Protein AF-A0A2H6NMD3-F1 (afdb_monomer)

Sequence (158 aa):
IVSHPKPELWFQELFPLKMCPANASMVTFYGIMFDAGSTGTRIHIYTFIQQSPENPAELKGEVFESVKPGLSAYANQPKKGAETIRKLLEMAKNAVPPSHWNKTPVVLKATAGLRLLPELKAQALLSQVRMVFEDSPFLVPDNSVSIMDGSYEGASYK

Nearest PDB structures (foldseek):
  5u7p-assembly1_A  TM=8.633E-01  e=1.137E-14  Trifolium repens
  5u7x-assembly1_F  TM=9.112E-01  e=9.301E-14  Vigna cylindrica
  5u7w-assembly1_A  TM=8.668E-01  e=2.077E-13  Trifolium repens
  5u7v-assembly1_A  TM=8.857E-01  e=5.939E-13  Trifolium repens
  6wg5-assembly1_A  TM=7.893E-01  e=1.891E-11  Homo sapiens

Organism: NCBI:txid3147026

Mean predicted aligned error: 6.91 Å

Radius of gyration: 15.94 Å; Cα contacts (8 Å, |Δi|>4): 280; chains: 1; bounding box: 39×37×43 Å

Foldseek 3Di:
DQDAPDVCVVCVVPADLAPADQPDAKDKAWEWEWEFEQQKIKIKIWIWIDGHSPGDIDTDDIDMDIDPDGLLVCLVPLLVSLVVVLVVVVVVPVVDDPVRAQVYEAAYEYEPSLVPDDPVSSVSNQVSNLVSVVVGSHHYDPRRYDYDDVVSVPPPPD

Structure (mmCIF, N/CA/C/O backbone):
data_AF-A0A2H6NMD3-F1
#
_entry.id   AF-A0A2H6NMD3-F1
#
loop_
_atom_site.group_PDB
_atom_site.id
_atom_site.type_symbol
_atom_site.label_atom_id
_atom_site.label_alt_id
_atom_site.label_comp_id
_atom_site.label_asym_id
_atom_site.label_entity_id
_atom_site.label_seq_id
_atom_site.pdbx_PDB_ins_code
_atom_site.Cartn_x
_atom_site.Cartn_y
_atom_site.Cartn_z
_atom_site.occupancy
_atom_site.B_iso_or_equiv
_atom_site.auth_seq_id
_atom_site.auth_comp_id
_atom_site.auth_asym_id
_atom_site.auth_atom_id
_atom_site.pdbx_PDB_model_num
ATOM 1 N N . ILE A 1 1 ? -2.505 22.477 -7.856 1.00 33.53 1 ILE A N 1
ATOM 2 C CA . ILE A 1 1 ? -2.300 21.050 -8.200 1.00 33.53 1 ILE A CA 1
ATOM 3 C C . ILE A 1 1 ? -1.335 20.522 -7.155 1.00 33.53 1 ILE A C 1
ATOM 5 O O . ILE A 1 1 ? -0.253 21.079 -7.048 1.00 33.53 1 ILE A O 1
ATOM 9 N N . VAL A 1 2 ? -1.773 19.604 -6.293 1.00 32.84 2 VAL A N 1
ATOM 10 C CA . VAL A 1 2 ? -0.938 19.061 -5.208 1.00 32.84 2 VAL A CA 1
ATOM 11 C C . VAL A 1 2 ? 0.127 18.178 -5.856 1.00 32.84 2 VAL A C 1
ATOM 13 O O . VAL A 1 2 ? -0.193 17.095 -6.347 1.00 32.84 2 VAL A O 1
ATOM 16 N N . SER A 1 3 ? 1.363 18.671 -5.943 1.00 34.78 3 SER A N 1
ATOM 17 C CA . SER A 1 3 ? 2.505 17.878 -6.389 1.00 34.78 3 SER A CA 1
ATOM 18 C C . SER A 1 3 ? 2.863 16.917 -5.262 1.00 34.78 3 SER A C 1
ATOM 20 O O . SER A 1 3 ? 3.396 17.304 -4.225 1.00 34.78 3 SER A O 1
ATOM 22 N N . HIS A 1 4 ? 2.503 15.653 -5.454 1.00 48.41 4 HIS A N 1
ATOM 23 C CA . HIS A 1 4 ? 3.033 14.572 -4.639 1.00 48.41 4 HIS A CA 1
ATOM 24 C C . HIS A 1 4 ? 4.538 14.452 -4.954 1.00 48.41 4 HIS A C 1
ATOM 26 O O . HIS A 1 4 ? 4.954 14.833 -6.057 1.00 48.41 4 HIS A O 1
ATOM 32 N N . PRO A 1 5 ? 5.374 13.959 -4.023 1.00 56.34 5 PRO A N 1
ATOM 33 C CA . PRO A 1 5 ? 6.760 13.607 -4.326 1.00 56.34 5 PRO A CA 1
ATOM 34 C C . PRO A 1 5 ? 6.831 12.804 -5.631 1.00 56.34 5 PRO A C 1
ATOM 36 O O . PRO A 1 5 ? 5.917 12.027 -5.910 1.00 56.34 5 PRO A O 1
ATOM 39 N N . LYS A 1 6 ? 7.889 12.988 -6.437 1.00 63.41 6 LYS A N 1
ATOM 40 C CA . LYS A 1 6 ? 8.066 12.216 -7.681 1.00 63.41 6 LYS A CA 1
ATOM 41 C C . LYS A 1 6 ? 7.858 10.723 -7.364 1.00 63.41 6 LYS A C 1
ATOM 43 O O . LYS A 1 6 ? 8.589 10.229 -6.505 1.00 63.41 6 LYS A O 1
ATOM 48 N N . PRO A 1 7 ? 6.915 10.011 -8.019 1.00 63.16 7 PRO A N 1
ATOM 49 C CA . PRO A 1 7 ? 6.571 8.625 -7.676 1.00 63.16 7 PRO A CA 1
ATOM 50 C C . PRO A 1 7 ? 7.778 7.685 -7.644 1.00 63.16 7 PRO A C 1
ATOM 52 O O . PRO A 1 7 ? 7.823 6.754 -6.850 1.00 63.16 7 PRO A O 1
ATOM 55 N N . GLU A 1 8 ? 8.793 7.980 -8.455 1.00 61.28 8 GLU A N 1
ATOM 56 C CA . GLU A 1 8 ? 10.091 7.303 -8.471 1.00 61.28 8 GLU A CA 1
ATOM 57 C C . GLU A 1 8 ? 10.747 7.239 -7.080 1.00 61.28 8 GLU A C 1
ATOM 59 O O . GLU A 1 8 ? 11.253 6.191 -6.687 1.00 61.28 8 GLU A O 1
ATOM 64 N N . LEU A 1 9 ? 10.678 8.319 -6.292 1.00 69.88 9 LEU A N 1
ATOM 65 C CA . LEU A 1 9 ? 11.285 8.401 -4.958 1.00 69.88 9 LEU A CA 1
ATOM 66 C C . LEU A 1 9 ? 10.608 7.471 -3.945 1.00 69.88 9 LEU A C 1
ATOM 68 O O . LEU A 1 9 ? 11.250 7.017 -3.003 1.00 69.88 9 LEU A O 1
ATOM 72 N N . TRP A 1 10 ? 9.320 7.162 -4.121 1.00 67.06 10 TRP A N 1
ATOM 73 C CA . TRP A 1 10 ? 8.608 6.262 -3.208 1.00 67.06 10 TRP A CA 1
ATOM 74 C C . TRP A 1 10 ? 9.095 4.823 -3.283 1.00 67.06 10 TRP A C 1
ATOM 76 O O . TRP A 1 10 ? 8.946 4.079 -2.313 1.00 67.06 10 TRP A O 1
ATOM 86 N N . PHE A 1 11 ? 9.668 4.443 -4.421 1.00 71.62 11 PHE A N 1
ATOM 87 C CA . PHE A 1 11 ? 10.120 3.086 -4.664 1.00 71.62 11 PHE A CA 1
ATOM 88 C C . PHE A 1 11 ? 11.634 2.971 -4.858 1.00 71.62 11 PHE A C 1
ATOM 90 O O . PHE A 1 11 ? 12.116 1.867 -5.097 1.00 71.62 11 PHE A O 1
ATOM 97 N N . GLN A 1 12 ? 12.389 4.067 -4.727 1.00 65.69 12 GLN A N 1
ATOM 98 C CA . GLN A 1 12 ? 13.850 4.073 -4.889 1.00 65.69 12 GLN A CA 1
ATOM 99 C C . GLN A 1 12 ? 14.557 3.021 -4.025 1.00 65.69 12 GLN A C 1
ATOM 101 O O . GLN A 1 12 ? 15.465 2.354 -4.504 1.00 65.69 12 GLN A O 1
ATOM 106 N N . GLU A 1 13 ? 14.088 2.823 -2.793 1.00 67.88 13 GLU A N 1
ATOM 107 C CA . GLU A 1 13 ? 14.633 1.828 -1.856 1.00 67.88 13 GLU A CA 1
ATOM 108 C C . GLU A 1 13 ? 13.961 0.448 -1.971 1.00 67.88 13 GLU A C 1
ATOM 110 O O . GLU A 1 13 ? 14.336 -0.496 -1.281 1.00 67.88 13 GLU A O 1
ATOM 115 N N . LEU A 1 14 ? 12.917 0.327 -2.796 1.00 71.44 14 LEU A N 1
ATOM 116 C CA . LEU A 1 14 ? 12.079 -0.874 -2.894 1.00 71.44 14 LEU A CA 1
ATOM 117 C C . LEU A 1 14 ? 12.357 -1.677 -4.162 1.00 71.44 14 LEU A C 1
AT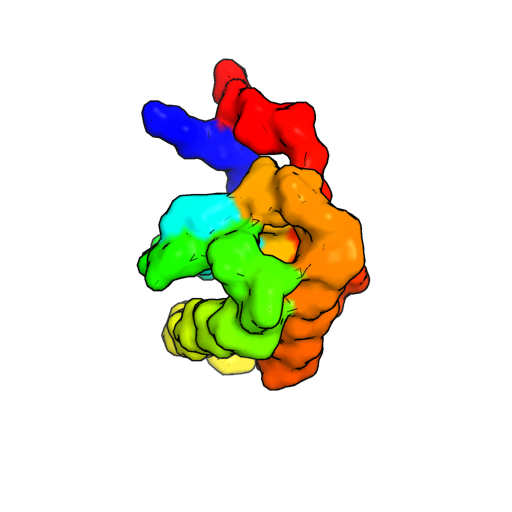OM 119 O O . LEU A 1 14 ? 12.128 -2.886 -4.189 1.00 71.44 14 LEU A O 1
ATOM 123 N N . PHE A 1 15 ? 12.846 -1.016 -5.209 1.00 67.44 15 PHE A N 1
ATOM 124 C CA . PHE A 1 15 ? 13.317 -1.682 -6.410 1.00 67.44 15 PHE A CA 1
ATOM 125 C C . PHE A 1 15 ? 14.799 -2.043 -6.267 1.00 67.44 15 PHE A C 1
ATOM 127 O O . PHE A 1 15 ? 15.597 -1.207 -5.841 1.00 67.44 15 PHE A O 1
ATOM 134 N N . PRO A 1 16 ? 15.218 -3.259 -6.659 1.00 57.56 16 PRO A N 1
ATOM 135 C CA . PRO A 1 16 ? 16.633 -3.587 -6.746 1.00 57.56 16 PRO A CA 1
ATOM 136 C C . PRO A 1 16 ? 17.358 -2.553 -7.619 1.00 57.56 16 PRO A C 1
ATOM 138 O O . PRO A 1 16 ? 16.979 -2.355 -8.772 1.00 57.56 16 PRO A O 1
ATOM 141 N N . LEU A 1 17 ? 18.430 -1.939 -7.101 1.00 52.16 17 LEU A N 1
ATOM 142 C CA . LEU A 1 17 ? 19.182 -0.837 -7.738 1.00 52.16 17 LEU A CA 1
ATOM 143 C C . LEU A 1 17 ? 19.748 -1.151 -9.142 1.00 52.16 17 LEU A C 1
ATOM 145 O O . LEU A 1 17 ? 20.331 -0.281 -9.784 1.00 52.16 17 LEU A O 1
ATOM 149 N N . LYS A 1 18 ? 19.617 -2.392 -9.624 1.00 54.06 18 LYS A N 1
ATOM 150 C CA . LYS A 1 18 ? 20.084 -2.852 -10.936 1.00 54.06 18 LYS A CA 1
ATOM 151 C C . LYS A 1 18 ? 19.082 -3.834 -11.544 1.00 54.06 18 LYS A C 1
ATOM 153 O O . LYS A 1 18 ? 19.335 -5.035 -11.593 1.00 54.06 18 LYS A O 1
ATOM 158 N N . MET A 1 19 ? 17.926 -3.334 -11.983 1.00 59.81 19 MET A N 1
ATOM 159 C CA . MET A 1 19 ? 16.932 -4.162 -12.685 1.00 59.81 19 MET A CA 1
ATOM 160 C C . MET A 1 19 ? 17.303 -4.443 -14.152 1.00 59.81 19 MET A C 1
ATOM 162 O O . MET A 1 19 ? 16.745 -5.365 -14.746 1.00 59.81 19 MET A O 1
ATOM 166 N N . CYS A 1 20 ? 18.284 -3.726 -14.714 1.00 56.22 20 CYS A N 1
ATOM 167 C CA . CYS A 1 20 ? 18.812 -3.977 -16.055 1.00 56.22 20 CYS A CA 1
ATOM 168 C C . CYS A 1 20 ? 20.187 -4.681 -16.001 1.00 56.22 20 CYS A C 1
ATOM 170 O O . CYS A 1 20 ? 21.160 -4.112 -15.499 1.00 56.22 20 CYS A O 1
ATOM 172 N N . PRO A 1 21 ? 20.309 -5.907 -16.538 1.00 56.56 21 PRO A N 1
ATOM 173 C CA . PRO A 1 21 ? 21.592 -6.488 -16.928 1.00 56.56 21 PRO A CA 1
ATOM 174 C C . PRO A 1 21 ? 22.301 -5.625 -17.985 1.00 56.56 21 PRO A C 1
ATOM 176 O O . PRO A 1 21 ? 21.643 -5.009 -18.819 1.00 56.56 21 PRO A O 1
ATOM 179 N N . ALA A 1 22 ? 23.637 -5.643 -18.019 1.00 56.53 22 ALA A N 1
ATOM 180 C CA . ALA A 1 22 ? 24.464 -4.832 -18.930 1.00 56.53 22 ALA A CA 1
ATOM 181 C C . ALA A 1 22 ? 24.226 -5.068 -20.444 1.00 56.53 22 ALA A C 1
ATOM 183 O O . ALA A 1 22 ? 24.736 -4.309 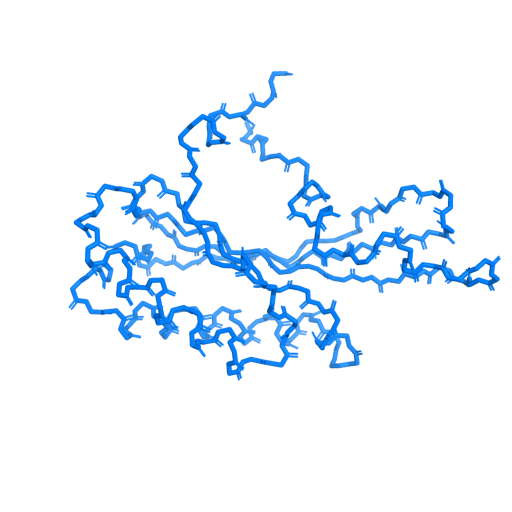-21.256 1.00 56.53 22 ALA A O 1
ATOM 184 N N . ASN A 1 23 ? 23.435 -6.084 -20.816 1.00 54.12 23 ASN A N 1
ATOM 185 C CA . ASN A 1 23 ? 23.062 -6.420 -22.198 1.00 54.12 23 ASN A CA 1
ATOM 186 C C . ASN A 1 23 ? 21.532 -6.446 -22.423 1.00 54.12 23 ASN A C 1
ATOM 188 O O . ASN A 1 23 ? 21.061 -7.077 -23.369 1.00 54.12 23 ASN A O 1
ATOM 192 N N . ALA A 1 24 ? 20.734 -5.851 -21.530 1.00 55.75 24 ALA A N 1
ATOM 193 C CA . ALA A 1 24 ? 19.279 -5.986 -21.558 1.00 55.75 24 ALA A CA 1
ATOM 194 C C . ALA A 1 24 ? 18.577 -4.917 -22.405 1.00 55.75 24 ALA A C 1
ATOM 196 O O . ALA A 1 24 ? 18.855 -3.725 -22.307 1.00 55.75 24 ALA A O 1
ATOM 197 N N . SER A 1 25 ? 17.604 -5.376 -23.191 1.00 67.25 25 SER A N 1
ATOM 198 C CA . SER A 1 25 ? 16.541 -4.563 -23.776 1.00 67.25 25 SER A CA 1
ATOM 199 C C . SER A 1 25 ? 15.685 -3.897 -22.694 1.00 67.25 25 SER A C 1
ATOM 201 O O . SER A 1 25 ? 15.497 -4.480 -21.627 1.00 67.25 25 SER A O 1
ATOM 203 N N . MET A 1 26 ? 15.117 -2.734 -23.026 1.00 78.69 26 MET A N 1
ATOM 204 C CA . MET A 1 26 ? 14.093 -1.981 -22.286 1.00 78.69 26 MET A CA 1
ATOM 205 C C . MET A 1 26 ? 13.303 -2.819 -21.260 1.00 78.69 26 MET A C 1
ATOM 207 O O . MET A 1 26 ? 12.531 -3.706 -21.631 1.00 78.69 26 MET A O 1
ATOM 211 N N . VAL A 1 27 ? 13.465 -2.512 -19.972 1.00 87.94 27 VAL A N 1
ATOM 212 C CA . VAL A 1 27 ? 12.775 -3.198 -18.871 1.00 87.94 27 VAL A CA 1
ATOM 213 C C . VAL A 1 27 ? 11.544 -2.399 -18.469 1.00 87.94 27 VAL A C 1
ATOM 215 O O . VAL A 1 27 ? 11.630 -1.201 -18.214 1.00 87.94 27 VAL A O 1
ATOM 218 N N . THR A 1 28 ? 10.396 -3.070 -18.398 1.00 91.75 28 THR A N 1
ATOM 219 C CA . THR A 1 28 ? 9.166 -2.512 -17.821 1.00 91.75 28 THR A CA 1
ATOM 220 C C . THR A 1 28 ? 8.981 -3.066 -16.417 1.00 91.75 28 THR A C 1
ATOM 222 O O . THR A 1 28 ? 9.135 -4.269 -16.204 1.00 91.75 28 THR A O 1
ATOM 225 N N . PHE A 1 29 ? 8.642 -2.213 -15.459 1.00 93.38 29 PHE A N 1
ATOM 226 C CA . PHE A 1 29 ? 8.346 -2.632 -14.093 1.00 93.38 29 PHE A CA 1
ATOM 227 C C . PHE A 1 29 ? 7.244 -1.774 -13.481 1.00 93.38 29 PHE A C 1
ATOM 229 O O . PHE A 1 29 ? 6.883 -0.724 -14.010 1.00 93.38 29 PHE A O 1
ATOM 236 N N . TYR A 1 30 ? 6.680 -2.254 -12.377 1.00 95.50 30 TYR A N 1
ATOM 237 C CA 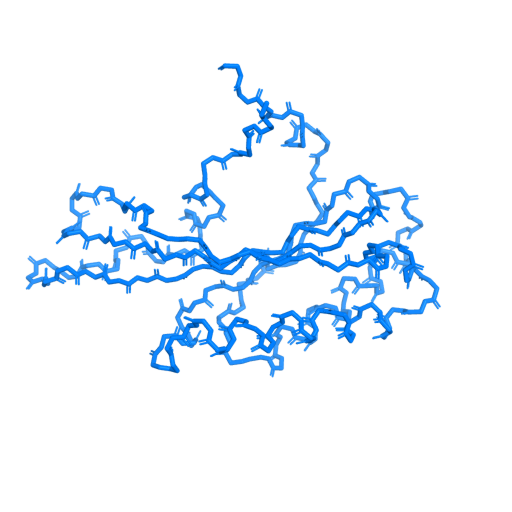. TYR A 1 30 ? 5.472 -1.694 -11.787 1.00 95.50 30 TYR A CA 1
ATOM 238 C C . TYR A 1 30 ? 5.679 -1.425 -10.308 1.00 95.50 30 TYR A C 1
ATOM 240 O O . TYR A 1 30 ? 6.462 -2.120 -9.668 1.00 95.50 30 TYR A O 1
ATOM 248 N N . GLY A 1 31 ? 4.949 -0.459 -9.759 1.00 96.06 31 GLY A N 1
ATOM 249 C CA . GLY A 1 31 ? 4.900 -0.204 -8.321 1.00 96.06 31 GLY A CA 1
ATOM 250 C C . GLY A 1 31 ? 3.480 0.118 -7.879 1.00 96.06 31 GLY A C 1
ATO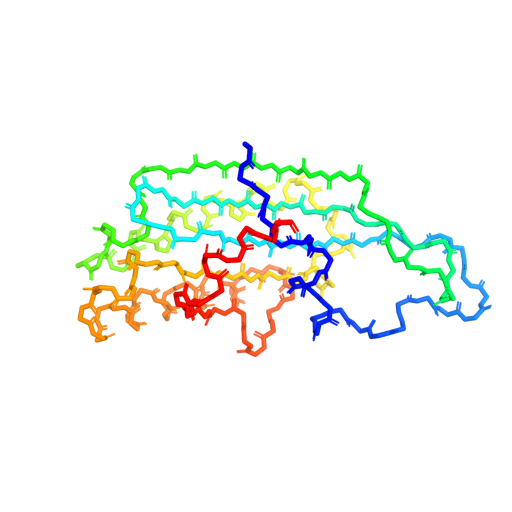M 251 O O . GLY A 1 31 ? 2.779 0.863 -8.563 1.00 96.06 31 GLY A O 1
ATOM 252 N N . ILE A 1 32 ? 3.053 -0.440 -6.746 1.00 97.44 32 ILE A N 1
ATOM 253 C CA . ILE A 1 32 ? 1.723 -0.208 -6.178 1.00 97.44 32 ILE A CA 1
ATOM 254 C C . ILE A 1 32 ? 1.870 0.591 -4.886 1.00 97.44 32 ILE A C 1
ATOM 256 O O . ILE A 1 32 ? 2.529 0.154 -3.943 1.00 97.44 32 ILE A O 1
ATOM 260 N N . MET A 1 33 ? 1.227 1.754 -4.833 1.00 95.81 33 MET A N 1
ATOM 261 C CA . MET A 1 33 ? 1.210 2.636 -3.670 1.00 95.81 33 MET A CA 1
ATOM 262 C C . MET A 1 33 ? -0.221 2.869 -3.202 1.00 95.81 33 MET A C 1
ATOM 264 O O . MET A 1 33 ? -1.087 3.259 -3.980 1.00 95.81 33 MET A O 1
ATOM 268 N N . PHE A 1 34 ? -0.451 2.700 -1.908 1.00 96.12 34 PHE A N 1
ATOM 269 C CA . PHE A 1 34 ? -1.673 3.112 -1.241 1.00 96.12 34 PHE A CA 1
ATOM 270 C C . PHE A 1 34 ? -1.439 4.395 -0.448 1.00 96.12 34 PHE A C 1
ATOM 272 O O . PHE A 1 34 ? -0.585 4.424 0.435 1.00 96.12 34 PHE A O 1
ATOM 279 N N . ASP A 1 35 ? -2.256 5.415 -0.696 1.00 92.94 35 ASP A N 1
ATOM 280 C CA . ASP A 1 35 ? -2.376 6.592 0.171 1.00 92.94 35 ASP A CA 1
ATOM 281 C C . ASP A 1 35 ? -3.614 6.416 1.058 1.00 92.94 35 ASP A C 1
ATOM 283 O O . ASP A 1 35 ? -4.758 6.420 0.586 1.00 92.94 35 ASP A O 1
ATOM 287 N N . ALA A 1 36 ? -3.390 6.205 2.354 1.00 91.94 36 ALA A N 1
ATOM 288 C CA . ALA A 1 36 ? -4.451 5.961 3.321 1.00 91.94 36 ALA A CA 1
ATOM 289 C C . ALA A 1 36 ? -4.691 7.190 4.200 1.00 91.94 36 ALA A C 1
ATOM 291 O O . ALA A 1 36 ? -4.053 7.369 5.241 1.00 91.94 36 ALA A O 1
ATOM 292 N N . GLY A 1 37 ? -5.664 8.006 3.793 1.00 84.69 37 GLY A N 1
ATOM 293 C CA . GLY A 1 37 ? -6.103 9.186 4.528 1.00 84.69 37 GLY A CA 1
ATOM 294 C C . GLY A 1 37 ? -7.375 8.988 5.344 1.00 84.69 37 GLY A C 1
ATOM 295 O O . GLY A 1 37 ? -7.944 7.898 5.441 1.00 84.69 37 GLY A O 1
ATOM 296 N N . SER A 1 38 ? -7.830 10.088 5.947 1.00 84.94 38 SER A N 1
ATOM 297 C CA . SER A 1 38 ? -9.062 10.121 6.744 1.00 84.94 38 SER A CA 1
ATOM 298 C C . SER A 1 38 ? -10.330 10.135 5.897 1.00 84.94 38 SER A C 1
ATOM 300 O O . SER A 1 38 ? -11.334 9.520 6.253 1.00 84.94 38 SER A O 1
ATOM 302 N N . THR A 1 39 ? -10.295 10.824 4.758 1.00 87.56 39 THR A N 1
ATOM 303 C CA . THR A 1 39 ? -11.464 11.026 3.890 1.00 87.56 39 THR A CA 1
ATOM 304 C C . THR A 1 39 ? -11.601 9.960 2.812 1.00 87.56 39 THR A C 1
ATOM 306 O O . THR A 1 39 ? -12.702 9.741 2.309 1.00 87.56 39 THR A O 1
ATOM 309 N N . GLY A 1 40 ? -10.509 9.279 2.476 1.00 92.88 40 GLY A N 1
ATOM 310 C CA . GLY A 1 40 ? -10.484 8.214 1.489 1.00 92.88 40 GLY A CA 1
ATOM 311 C C . GLY A 1 40 ? -9.170 7.447 1.518 1.00 92.88 40 GLY A C 1
ATOM 312 O O . GLY A 1 40 ? -8.178 7.902 2.090 1.00 92.88 40 GLY A O 1
ATOM 313 N N . THR A 1 41 ? -9.193 6.280 0.890 1.00 94.88 41 THR A N 1
ATOM 314 C CA . THR A 1 41 ? -8.006 5.478 0.602 1.00 94.88 41 THR A CA 1
ATOM 315 C C . THR A 1 41 ? -7.861 5.385 -0.904 1.00 94.88 41 THR A C 1
ATOM 317 O O . THR A 1 41 ? -8.838 5.110 -1.600 1.00 94.88 41 THR A O 1
ATOM 320 N N . ARG A 1 42 ? -6.661 5.656 -1.408 1.00 95.25 42 ARG A N 1
ATOM 321 C CA . ARG A 1 42 ? -6.348 5.628 -2.837 1.00 95.25 42 ARG A CA 1
ATOM 322 C C . ARG A 1 42 ? -5.344 4.530 -3.118 1.00 95.25 42 ARG A C 1
ATOM 324 O O . ARG A 1 42 ? -4.502 4.251 -2.268 1.00 95.25 42 ARG A O 1
ATOM 331 N N . ILE A 1 43 ? -5.432 3.946 -4.302 1.00 96.81 43 ILE A N 1
ATOM 332 C CA . ILE A 1 43 ? -4.402 3.080 -4.869 1.00 96.81 43 ILE A CA 1
ATOM 333 C C . ILE A 1 43 ? -3.864 3.739 -6.133 1.00 96.81 43 ILE A C 1
ATOM 335 O O . ILE A 1 43 ? -4.630 4.281 -6.928 1.00 96.81 43 ILE A O 1
ATOM 339 N N . HIS A 1 44 ? -2.554 3.669 -6.301 1.00 96.38 44 HIS A N 1
ATOM 340 C CA . HIS A 1 44 ? -1.826 4.095 -7.481 1.00 96.38 44 HIS A CA 1
ATOM 341 C C . HIS A 1 44 ? -1.004 2.909 -7.979 1.00 96.38 44 HIS A C 1
ATOM 343 O O . HIS A 1 44 ? -0.247 2.312 -7.212 1.00 96.38 44 HIS A O 1
ATOM 349 N N . ILE A 1 45 ? -1.169 2.552 -9.248 1.00 96.94 45 ILE A N 1
ATOM 350 C CA . ILE A 1 45 ? -0.414 1.500 -9.926 1.00 96.94 45 ILE A CA 1
ATOM 351 C C . ILE A 1 45 ? 0.405 2.178 -11.014 1.00 96.94 45 ILE A C 1
ATOM 353 O O . ILE A 1 45 ? -0.124 2.606 -12.042 1.00 96.94 45 ILE A O 1
ATOM 357 N N . TYR A 1 46 ? 1.700 2.296 -10.767 1.00 96.00 46 TYR A N 1
ATOM 358 C CA . TYR A 1 46 ? 2.643 2.941 -11.664 1.00 96.00 46 TYR A CA 1
ATOM 359 C C . TYR A 1 46 ? 3.266 1.930 -12.613 1.00 96.00 46 TYR A C 1
ATOM 361 O O . TYR A 1 46 ? 3.589 0.815 -12.211 1.00 96.00 46 TYR A O 1
ATOM 369 N N . THR A 1 47 ? 3.470 2.347 -13.859 1.00 94.62 47 THR A N 1
ATOM 370 C CA . THR A 1 47 ? 4.255 1.625 -14.864 1.00 94.62 47 THR A CA 1
ATOM 371 C C . THR A 1 47 ? 5.477 2.454 -15.212 1.00 94.62 47 THR A C 1
ATOM 373 O O . THR A 1 47 ? 5.349 3.598 -15.650 1.00 94.62 47 THR A O 1
ATOM 376 N N . PHE A 1 48 ? 6.653 1.865 -15.057 1.00 92.94 48 PHE A N 1
ATOM 377 C CA . PHE A 1 48 ? 7.935 2.473 -15.373 1.00 92.94 48 PHE A CA 1
ATOM 378 C C . PHE A 1 48 ? 8.617 1.719 -16.505 1.00 92.94 48 PHE A C 1
ATOM 380 O O . PHE A 1 48 ? 8.478 0.501 -16.629 1.00 92.94 48 PHE A O 1
ATOM 387 N N . ILE A 1 49 ? 9.386 2.447 -17.307 1.00 91.31 49 ILE A N 1
ATOM 388 C CA . ILE A 1 49 ? 10.284 1.875 -18.304 1.00 91.31 49 ILE A CA 1
ATOM 389 C C . ILE A 1 49 ? 11.699 2.380 -18.049 1.00 91.31 49 ILE A C 1
ATOM 391 O O . ILE A 1 49 ? 11.923 3.582 -17.941 1.00 91.31 49 ILE A O 1
ATOM 395 N N . GLN A 1 50 ? 12.658 1.461 -18.013 1.00 87.38 50 GLN A N 1
ATOM 396 C CA . GLN A 1 50 ? 14.082 1.767 -17.991 1.00 87.38 50 GLN A CA 1
ATOM 397 C C . GLN A 1 50 ? 14.726 1.246 -19.276 1.00 87.38 50 GLN A C 1
ATOM 399 O O . GLN A 1 50 ? 14.699 0.048 -19.558 1.00 87.38 50 GLN A O 1
ATOM 404 N N . GLN A 1 51 ? 15.283 2.157 -20.076 1.00 84.94 51 GLN A N 1
ATOM 405 C CA . GLN A 1 51 ? 15.876 1.812 -21.373 1.00 84.94 51 GLN A CA 1
ATOM 406 C C . GLN A 1 51 ? 17.200 1.054 -21.216 1.00 84.94 51 GLN A C 1
ATOM 408 O O . GLN A 1 51 ? 17.458 0.118 -21.966 1.00 84.94 51 GLN A O 1
ATOM 413 N N . SER A 1 52 ? 18.011 1.439 -20.228 1.00 82.00 52 SER A N 1
ATOM 414 C CA . SER A 1 52 ? 19.297 0.816 -19.907 1.00 82.00 52 SER A CA 1
ATOM 415 C C . SER A 1 52 ? 19.690 1.100 -18.447 1.00 82.00 52 SER A C 1
ATOM 417 O O . SER A 1 52 ? 19.092 1.987 -17.831 1.00 82.00 52 SER A O 1
ATOM 419 N N . PRO A 1 53 ? 20.652 0.357 -17.860 1.00 77.50 53 PRO A N 1
ATOM 420 C CA . PRO A 1 53 ? 21.040 0.525 -16.456 1.00 77.50 53 PRO A CA 1
ATOM 421 C C . PRO A 1 53 ? 21.535 1.936 -16.105 1.00 77.50 53 PRO A C 1
ATOM 423 O O . PRO A 1 53 ? 21.388 2.367 -14.965 1.00 77.50 53 PRO A O 1
ATOM 426 N N . GLU A 1 54 ? 22.138 2.638 -17.064 1.00 80.44 54 GLU A N 1
ATOM 427 C CA . GLU A 1 54 ? 22.641 4.004 -16.904 1.00 80.44 54 GLU A CA 1
ATOM 428 C 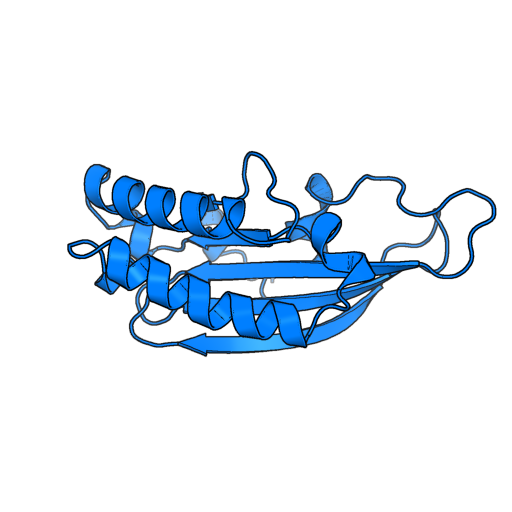C . GLU A 1 54 ? 21.560 5.089 -17.006 1.00 80.44 54 GLU A C 1
ATOM 430 O O . GLU A 1 54 ? 21.789 6.216 -16.566 1.00 80.44 54 GLU A O 1
ATOM 435 N N . ASN A 1 55 ? 20.385 4.766 -17.554 1.00 80.75 55 ASN A N 1
ATOM 436 C CA . ASN A 1 55 ? 19.284 5.713 -17.680 1.00 80.75 55 ASN A CA 1
ATOM 437 C C . ASN A 1 55 ? 18.346 5.635 -16.466 1.00 80.75 55 ASN A C 1
ATOM 439 O O . ASN A 1 55 ? 18.048 4.534 -15.987 1.00 80.75 55 ASN A O 1
ATOM 443 N N . PRO A 1 56 ? 17.831 6.778 -15.976 1.00 82.50 56 PRO A N 1
ATOM 444 C CA . PRO A 1 56 ? 16.793 6.767 -14.958 1.00 82.50 56 PRO A CA 1
ATOM 445 C C . PRO A 1 56 ? 15.536 6.077 -15.493 1.00 82.50 56 PRO A C 1
ATOM 447 O O . PRO A 1 56 ? 15.257 6.078 -16.694 1.00 82.50 56 PRO A O 1
ATOM 450 N N . ALA A 1 57 ? 14.773 5.477 -14.588 1.00 86.44 57 ALA A N 1
ATOM 451 C CA . ALA A 1 57 ? 13.475 4.940 -14.941 1.00 86.44 57 ALA A CA 1
ATOM 452 C C . ALA A 1 57 ? 12.500 6.077 -15.259 1.00 86.44 57 ALA A C 1
ATOM 454 O O . ALA A 1 57 ? 12.402 7.047 -14.516 1.00 86.44 57 ALA A O 1
ATOM 455 N N . GLU A 1 58 ? 11.751 5.934 -16.344 1.00 89.06 58 GLU A N 1
ATOM 456 C CA . GLU A 1 58 ? 10.740 6.898 -16.757 1.00 89.06 58 GLU A CA 1
ATOM 457 C C . GLU A 1 58 ? 9.350 6.391 -16.381 1.00 89.06 58 GLU A C 1
ATOM 459 O O . GLU A 1 58 ? 8.976 5.266 -16.731 1.00 89.06 58 GLU A O 1
ATOM 464 N N . LEU A 1 59 ? 8.545 7.234 -15.730 1.00 90.25 59 LEU A N 1
ATOM 465 C CA . LEU A 1 59 ? 7.124 6.959 -15.536 1.00 90.25 59 LEU A CA 1
ATOM 466 C C . LEU A 1 59 ? 6.398 6.979 -16.891 1.00 90.25 59 LEU A C 1
ATOM 468 O O . LEU A 1 59 ? 6.383 7.995 -17.584 1.00 90.25 59 LEU A O 1
ATOM 472 N N . LYS A 1 60 ? 5.769 5.861 -17.264 1.00 93.56 60 LYS A N 1
ATOM 473 C CA . LYS A 1 60 ? 4.998 5.728 -18.513 1.00 93.56 60 LYS A CA 1
ATOM 474 C C . LYS A 1 60 ? 3.498 5.796 -18.317 1.00 93.56 60 LYS A C 1
ATOM 476 O O . LYS A 1 60 ? 2.796 6.233 -19.224 1.00 93.56 60 LYS A O 1
ATOM 481 N N . GLY A 1 61 ? 3.007 5.351 -17.168 1.00 92.25 61 GLY A N 1
ATOM 482 C CA . GLY A 1 61 ? 1.577 5.317 -16.908 1.00 92.25 61 GLY A CA 1
ATOM 483 C C . GLY A 1 61 ? 1.251 5.177 -15.435 1.00 92.25 61 GLY A C 1
ATOM 484 O O . GLY A 1 61 ? 2.052 4.680 -14.644 1.00 92.25 61 GLY A O 1
ATOM 485 N N . GLU A 1 62 ? 0.046 5.608 -15.094 1.00 95.31 62 GLU A N 1
ATOM 486 C CA . GLU A 1 62 ? -0.539 5.506 -13.766 1.00 95.31 62 GLU A CA 1
ATOM 487 C C . GLU A 1 62 ? -1.999 5.078 -13.919 1.00 95.31 62 GLU A C 1
ATOM 489 O O . GLU A 1 62 ? -2.762 5.697 -14.662 1.00 95.31 62 GLU A O 1
ATOM 494 N N . VAL A 1 63 ? -2.387 4.024 -13.205 1.00 95.31 63 VAL A N 1
ATOM 495 C CA . VAL A 1 63 ? -3.791 3.702 -12.942 1.00 95.31 63 VAL A CA 1
ATOM 496 C C . VAL A 1 63 ? -4.072 4.089 -11.501 1.00 95.31 63 VAL A C 1
ATOM 498 O O . VAL A 1 63 ? -3.342 3.675 -10.601 1.00 95.31 63 VAL A O 1
ATOM 501 N N . PHE A 1 64 ? -5.121 4.872 -11.274 1.00 94.12 64 PHE A N 1
ATOM 502 C CA . PHE A 1 64 ? -5.499 5.315 -9.938 1.00 94.12 64 PHE A CA 1
ATOM 503 C C . PHE A 1 64 ? -6.964 4.996 -9.646 1.00 94.12 64 PHE A C 1
ATOM 505 O O . PHE A 1 64 ? -7.804 5.024 -10.541 1.00 94.12 64 PHE A O 1
ATOM 512 N N . GLU A 1 65 ? -7.267 4.738 -8.376 1.00 94.81 65 GLU A N 1
ATOM 513 C CA . GLU A 1 65 ? -8.638 4.613 -7.876 1.00 94.81 65 GLU A CA 1
ATOM 514 C C . GLU A 1 65 ? -8.731 5.104 -6.436 1.00 94.81 65 GLU A C 1
ATOM 516 O O . GLU A 1 65 ? -7.742 5.100 -5.698 1.00 94.81 65 GLU A O 1
ATOM 521 N N . SER A 1 66 ? -9.929 5.513 -6.014 1.00 93.94 66 SER A N 1
ATOM 522 C CA . SER A 1 66 ? -10.177 5.944 -4.645 1.00 93.94 66 SER A CA 1
ATOM 523 C C . SER A 1 66 ? -11.486 5.406 -4.081 1.00 93.94 66 SER A C 1
ATOM 525 O O . SER A 1 66 ? -12.521 5.392 -4.736 1.00 93.94 66 SER A O 1
ATOM 527 N N . VAL A 1 67 ? -11.462 5.041 -2.805 1.00 94.62 67 VAL A N 1
ATOM 528 C CA . VAL A 1 67 ? -12.637 4.579 -2.061 1.00 94.62 67 VAL A CA 1
ATOM 529 C C . VAL A 1 67 ? -12.850 5.420 -0.811 1.00 94.62 67 VAL A C 1
ATOM 531 O O . VAL A 1 67 ? -11.909 5.966 -0.227 1.00 94.62 67 VAL A O 1
ATOM 534 N N . LYS A 1 68 ? -14.116 5.525 -0.402 1.00 94.19 68 LYS A N 1
ATOM 535 C CA . LYS A 1 68 ? -14.554 6.217 0.813 1.00 94.19 68 LYS A CA 1
ATOM 536 C C . LYS A 1 68 ? -15.403 5.272 1.677 1.00 94.19 68 LYS A C 1
ATOM 538 O O . LYS A 1 68 ? -16.108 4.434 1.116 1.00 94.19 68 LYS A O 1
ATOM 543 N N . PRO A 1 69 ? -15.413 5.434 3.012 1.00 93.94 69 PRO A N 1
ATOM 544 C CA . PRO A 1 69 ? -14.567 6.345 3.788 1.00 93.94 69 PRO A CA 1
ATOM 545 C C . PRO A 1 69 ? -13.095 5.898 3.812 1.00 93.94 69 PRO A C 1
ATOM 547 O O . PRO A 1 69 ? -12.771 4.789 3.390 1.00 93.94 69 PRO A O 1
ATOM 550 N N . GLY A 1 70 ? -12.203 6.772 4.284 1.00 93.00 70 GLY A N 1
ATOM 551 C CA . GLY A 1 70 ? -10.781 6.456 4.410 1.00 93.00 70 GLY A CA 1
ATOM 552 C C . GLY A 1 70 ? -10.486 5.420 5.490 1.00 93.00 70 GLY A C 1
ATOM 553 O O . GLY A 1 70 ? -11.317 5.143 6.359 1.00 93.00 70 GLY A O 1
ATOM 554 N N . LEU A 1 71 ? -9.278 4.857 5.452 1.00 94.12 71 LEU A N 1
ATOM 555 C CA . LEU A 1 71 ? -8.882 3.748 6.322 1.00 94.12 71 LEU A CA 1
ATOM 556 C C . LEU A 1 71 ? -9.043 4.074 7.819 1.00 94.12 71 LEU A C 1
ATOM 558 O O . LEU A 1 71 ? -9.428 3.200 8.597 1.00 94.12 71 LEU A O 1
ATOM 562 N N . SER A 1 72 ? -8.831 5.333 8.229 1.00 93.50 72 SER A N 1
ATOM 563 C CA . SER A 1 72 ? -8.967 5.732 9.638 1.00 93.50 72 SER A CA 1
ATOM 564 C C . SER A 1 72 ? -10.401 5.632 10.168 1.00 93.50 72 SER A C 1
ATOM 566 O O . SER A 1 72 ? -10.593 5.453 11.370 1.00 93.50 72 SER A O 1
ATOM 568 N N . ALA A 1 73 ? -11.419 5.690 9.302 1.00 94.94 73 ALA A N 1
ATOM 569 C CA . ALA A 1 73 ? -12.816 5.518 9.706 1.00 94.94 73 ALA A CA 1
ATOM 570 C C . ALA A 1 73 ? -13.097 4.104 10.244 1.00 94.94 73 ALA A C 1
ATOM 5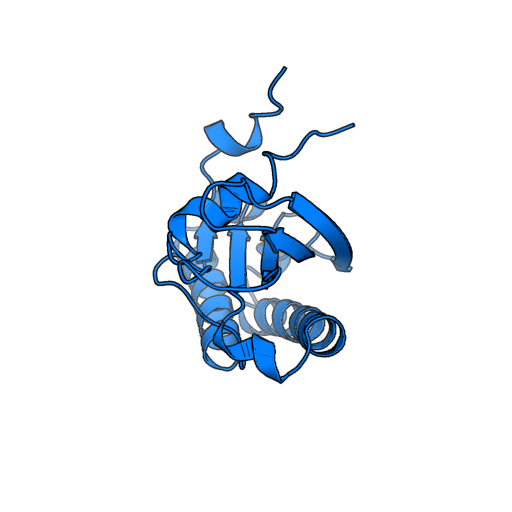72 O O . ALA A 1 73 ? -14.042 3.891 11.005 1.00 94.94 73 ALA A O 1
ATOM 573 N N . TYR A 1 74 ? -12.243 3.136 9.902 1.00 95.62 74 TYR A N 1
ATOM 574 C CA . TYR A 1 74 ? -12.342 1.751 10.347 1.00 95.62 74 TYR A CA 1
ATOM 575 C C . TYR A 1 74 ? -11.525 1.456 11.612 1.00 95.62 74 TYR A C 1
ATOM 577 O O . TYR A 1 74 ? -11.322 0.290 11.937 1.00 95.62 74 TYR A O 1
ATOM 585 N N . ALA A 1 75 ? -11.101 2.471 12.375 1.00 93.06 75 ALA A N 1
ATOM 586 C CA . ALA A 1 75 ? -10.294 2.300 13.592 1.00 93.06 75 ALA A CA 1
ATOM 587 C C . ALA A 1 75 ? -10.892 1.325 14.625 1.00 93.06 75 ALA A C 1
ATOM 589 O O . ALA A 1 75 ? -10.158 0.658 15.348 1.00 93.06 75 ALA A O 1
ATOM 590 N N . ASN A 1 76 ? -12.223 1.224 14.687 1.00 95.88 76 ASN A N 1
ATOM 591 C CA . ASN A 1 76 ? -12.930 0.286 15.569 1.00 95.88 76 ASN A CA 1
ATOM 592 C C . ASN A 1 76 ? -13.309 -1.036 14.877 1.00 95.88 76 ASN A C 1
ATOM 594 O O . ASN A 1 76 ? -13.825 -1.941 15.523 1.00 95.88 76 ASN A O 1
ATOM 598 N N . GLN A 1 77 ? -13.106 -1.145 13.562 1.00 96.69 77 GLN A N 1
ATOM 599 C CA . GLN A 1 77 ? -13.443 -2.319 12.754 1.00 96.69 77 GLN A CA 1
ATOM 600 C C . GLN A 1 77 ? -12.298 -2.665 11.775 1.00 96.69 77 GLN A C 1
ATOM 602 O O . GLN A 1 77 ? -12.523 -2.651 10.562 1.00 96.69 77 GLN A O 1
ATOM 607 N N . PRO A 1 78 ? -11.082 -3.005 12.260 1.00 96.12 78 PRO A N 1
ATOM 608 C CA . PRO A 1 78 ? -9.895 -3.155 11.411 1.00 96.12 78 PRO A CA 1
ATOM 609 C C . PRO A 1 78 ? -10.061 -4.120 10.233 1.00 96.12 78 PRO A C 1
ATOM 611 O O . PRO A 1 78 ? -9.605 -3.832 9.129 1.00 96.12 78 PRO A O 1
ATOM 614 N N . LYS A 1 79 ? -10.795 -5.222 10.438 1.00 96.69 79 LYS A N 1
ATOM 615 C CA . LYS A 1 79 ? -11.108 -6.197 9.383 1.00 96.69 79 LYS A CA 1
ATOM 616 C C . LYS A 1 79 ? -11.849 -5.560 8.200 1.00 96.69 79 LYS A C 1
ATOM 618 O O . LYS A 1 79 ? -11.495 -5.814 7.060 1.00 96.69 79 LYS A O 1
ATOM 623 N N . LYS A 1 80 ? -12.821 -4.670 8.446 1.00 96.69 80 LYS A N 1
ATOM 624 C CA . LYS A 1 80 ? -13.538 -3.955 7.368 1.00 96.69 80 LYS A CA 1
ATOM 625 C C . LYS A 1 80 ? -12.627 -2.987 6.607 1.00 96.69 80 LYS A C 1
ATOM 627 O O . LYS A 1 80 ? -12.782 -2.821 5.399 1.00 96.69 80 LYS A O 1
ATOM 632 N N . GLY A 1 81 ? -11.666 -2.378 7.304 1.00 95.31 81 GLY A N 1
ATOM 633 C CA . GLY A 1 81 ? -10.611 -1.588 6.671 1.00 95.31 81 GLY A CA 1
ATOM 634 C C . GLY A 1 81 ? -9.762 -2.441 5.726 1.00 95.31 81 GLY A C 1
ATOM 635 O O . GLY A 1 81 ? -9.572 -2.067 4.574 1.00 95.31 81 GLY A O 1
ATOM 636 N N . ALA A 1 82 ? -9.341 -3.628 6.166 1.00 96.12 82 ALA A N 1
ATOM 637 C CA . ALA A 1 82 ? -8.615 -4.582 5.324 1.00 96.12 82 ALA A CA 1
ATOM 638 C C . ALA A 1 82 ? -9.408 -5.040 4.089 1.00 96.12 82 ALA A C 1
ATOM 640 O O . ALA A 1 82 ? -8.842 -5.093 3.001 1.00 96.12 82 ALA A O 1
ATOM 641 N N . GLU A 1 83 ? -10.718 -5.276 4.204 1.00 96.69 83 GLU A N 1
ATOM 642 C CA . GLU A 1 83 ? -11.558 -5.595 3.036 1.00 96.69 83 GLU A CA 1
ATOM 643 C C . GLU A 1 83 ? -11.556 -4.474 1.985 1.00 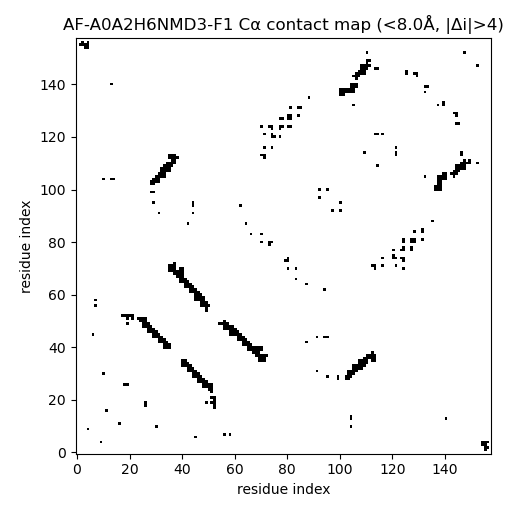96.69 83 GLU A C 1
ATOM 645 O O . GLU A 1 83 ? -11.632 -4.731 0.784 1.00 96.69 83 GLU A O 1
ATOM 650 N N . THR A 1 84 ? -11.427 -3.219 2.421 1.00 95.06 84 THR A N 1
ATOM 651 C CA . THR A 1 84 ? -11.289 -2.074 1.511 1.00 95.06 84 THR A CA 1
ATOM 652 C C . THR A 1 84 ? -9.967 -2.139 0.738 1.00 95.06 84 THR A C 1
ATOM 654 O O . THR A 1 84 ? -9.951 -1.897 -0.467 1.00 95.06 84 THR A O 1
ATOM 657 N N . ILE A 1 85 ? -8.877 -2.541 1.398 1.00 97.56 85 ILE A N 1
ATOM 658 C CA . ILE A 1 85 ? -7.571 -2.749 0.756 1.00 97.56 85 ILE A CA 1
ATOM 659 C C . ILE A 1 85 ? -7.612 -3.931 -0.216 1.00 97.56 85 ILE A C 1
ATOM 661 O O . ILE A 1 85 ? -7.131 -3.798 -1.339 1.00 97.56 85 ILE A O 1
ATOM 665 N N . ARG A 1 86 ? -8.245 -5.052 0.160 1.00 97.12 86 ARG A N 1
ATOM 666 C CA . ARG A 1 86 ? -8.411 -6.219 -0.728 1.00 97.12 86 ARG A CA 1
ATOM 667 C C . ARG A 1 86 ? -9.099 -5.839 -2.036 1.00 97.12 86 ARG A C 1
ATOM 669 O O . ARG A 1 86 ? -8.601 -6.170 -3.103 1.00 97.12 86 ARG A O 1
ATOM 676 N N . LYS A 1 87 ? -10.199 -5.082 -1.967 1.00 95.62 87 LYS A N 1
ATOM 677 C CA . LYS A 1 87 ? -10.931 -4.626 -3.164 1.00 95.62 87 LYS A CA 1
ATOM 678 C C . LYS A 1 87 ? -10.062 -3.806 -4.114 1.00 95.62 87 LYS A C 1
ATOM 680 O O . LYS A 1 87 ? -10.130 -3.996 -5.323 1.00 95.62 87 LYS A O 1
ATOM 685 N N . LEU A 1 88 ? -9.243 -2.911 -3.572 1.00 96.69 88 LEU A N 1
ATOM 686 C CA . LEU A 1 88 ? -8.313 -2.115 -4.368 1.00 96.69 88 LEU A CA 1
ATOM 687 C C . LEU A 1 88 ? -7.178 -2.978 -4.956 1.00 96.69 88 LEU A C 1
ATOM 689 O O . LEU A 1 88 ? -6.793 -2.769 -6.103 1.00 96.69 88 LEU A O 1
ATOM 693 N N . LEU A 1 89 ? -6.682 -3.982 -4.223 1.00 96.94 89 LEU A N 1
ATOM 694 C CA . LEU A 1 89 ? -5.681 -4.929 -4.736 1.00 96.94 89 LEU A CA 1
ATOM 695 C C . LEU A 1 89 ? -6.186 -5.767 -5.911 1.00 96.94 89 LEU A C 1
ATOM 697 O O . LEU A 1 89 ? -5.403 -6.061 -6.813 1.00 96.94 89 LEU A O 1
ATOM 701 N N . GLU A 1 90 ? -7.470 -6.127 -5.946 1.00 95.94 90 GLU A N 1
ATOM 702 C CA . GLU A 1 90 ? -8.040 -6.814 -7.113 1.00 95.94 90 GLU A CA 1
ATOM 703 C C . GLU A 1 90 ? -7.915 -5.968 -8.386 1.00 95.94 90 GLU A C 1
ATOM 705 O O . GLU A 1 90 ? -7.676 -6.498 -9.469 1.00 95.94 90 GLU A O 1
ATOM 710 N N . MET A 1 91 ? -7.968 -4.639 -8.270 1.00 93.25 91 MET A N 1
ATOM 711 C CA . MET A 1 91 ? -7.717 -3.768 -9.418 1.00 93.25 91 MET A CA 1
ATOM 712 C C . MET A 1 91 ? -6.250 -3.774 -9.839 1.00 93.25 91 MET A C 1
ATOM 714 O O . MET A 1 91 ? -5.956 -3.806 -11.033 1.00 93.25 91 MET A O 1
ATOM 718 N N . ALA A 1 92 ? -5.324 -3.812 -8.879 1.00 96.19 92 ALA A N 1
ATOM 719 C CA . ALA A 1 92 ? -3.905 -3.949 -9.184 1.00 96.19 92 ALA A CA 1
ATOM 720 C C . ALA A 1 92 ? -3.591 -5.272 -9.899 1.00 96.19 92 ALA A C 1
ATOM 722 O O . ALA A 1 92 ? -2.773 -5.286 -10.815 1.00 96.19 92 ALA A O 1
ATOM 723 N N . LYS A 1 93 ? -4.275 -6.371 -9.548 1.00 97.06 93 LYS A N 1
ATOM 724 C CA . LYS A 1 93 ? -4.135 -7.660 -10.249 1.00 97.06 93 LYS A CA 1
ATOM 725 C C . LYS A 1 93 ? -4.577 -7.587 -11.712 1.00 97.06 93 LYS A C 1
ATOM 727 O O . LYS A 1 93 ? -3.981 -8.252 -12.550 1.00 97.06 93 LYS A O 1
ATOM 732 N N . ASN A 1 94 ? -5.582 -6.768 -12.022 1.00 95.69 94 ASN A N 1
ATOM 733 C CA . ASN A 1 94 ? -6.035 -6.551 -13.398 1.00 95.69 94 ASN A CA 1
ATOM 734 C C . ASN A 1 94 ? -5.108 -5.609 -14.184 1.00 95.69 94 ASN A C 1
ATOM 736 O O . ASN A 1 94 ? -4.984 -5.747 -15.398 1.00 95.69 94 ASN A O 1
ATOM 740 N N . ALA A 1 95 ? -4.471 -4.650 -13.506 1.00 95.62 95 ALA A N 1
ATOM 741 C CA . ALA A 1 95 ? -3.594 -3.661 -14.132 1.00 95.62 95 ALA A CA 1
ATOM 742 C C . ALA A 1 95 ? -2.159 -4.171 -14.362 1.00 95.62 95 ALA A C 1
ATOM 744 O O . ALA A 1 95 ? -1.523 -3.794 -15.344 1.00 95.62 95 ALA A O 1
ATOM 745 N N . VAL A 1 96 ? -1.638 -5.016 -13.467 1.00 97.31 96 VAL A N 1
ATOM 746 C CA . VAL A 1 96 ? -0.272 -5.551 -13.545 1.00 97.31 96 VAL A CA 1
ATOM 747 C C . VAL A 1 96 ? -0.301 -6.942 -14.184 1.00 97.31 96 VAL A C 1
ATOM 749 O O . VAL A 1 96 ? -1.022 -7.811 -13.691 1.00 97.31 96 VAL A O 1
ATOM 752 N N . PRO A 1 97 ? 0.504 -7.220 -15.228 1.00 97.12 97 PRO A N 1
ATOM 753 C CA . PRO A 1 97 ? 0.588 -8.558 -15.806 1.00 97.12 97 PRO A CA 1
ATOM 754 C C . PRO A 1 97 ? 0.996 -9.614 -14.760 1.00 97.12 97 PRO A C 1
ATOM 756 O O . PRO A 1 97 ? 1.938 -9.366 -14.001 1.00 97.12 97 PRO A O 1
ATOM 759 N N . PRO A 1 98 ? 0.394 -10.822 -14.752 1.00 97.50 98 PRO A N 1
ATOM 760 C CA . PRO A 1 98 ? 0.692 -11.852 -13.749 1.00 97.50 98 PRO A CA 1
ATOM 761 C C . PRO A 1 98 ? 2.174 -12.225 -13.618 1.00 97.50 98 PRO A C 1
ATOM 763 O O . PRO A 1 98 ? 2.656 -12.504 -12.523 1.00 97.50 98 PRO A O 1
ATOM 766 N N . SER A 1 99 ? 2.934 -12.159 -14.716 1.00 96.12 99 SER A N 1
ATOM 767 C CA . SER A 1 99 ? 4.383 -12.411 -14.736 1.00 96.12 99 SER A CA 1
ATOM 768 C C . SER A 1 99 ? 5.221 -11.392 -13.948 1.00 96.12 99 SER A C 1
ATOM 770 O O . SER A 1 99 ? 6.408 -11.629 -13.724 1.00 96.12 99 SER A O 1
ATOM 772 N N . HIS A 1 100 ? 4.625 -10.265 -13.548 1.00 96.69 100 HIS A N 1
ATOM 773 C CA . HIS A 1 100 ? 5.278 -9.191 -12.802 1.00 96.69 100 HIS A CA 1
ATOM 774 C C . HIS A 1 100 ? 4.806 -9.093 -11.348 1.00 96.69 100 HIS A C 1
ATOM 776 O O . HIS A 1 100 ? 5.410 -8.332 -10.593 1.00 96.69 100 HIS A O 1
ATOM 782 N N . TRP A 1 101 ? 3.776 -9.839 -10.927 1.00 97.56 101 TRP A N 1
ATOM 783 C CA . TRP A 1 101 ? 3.200 -9.708 -9.581 1.00 97.56 101 TRP A CA 1
ATOM 784 C C . TRP A 1 101 ? 4.260 -9.858 -8.487 1.00 97.56 101 TRP A C 1
ATOM 786 O O . TRP A 1 101 ? 4.499 -8.912 -7.742 1.00 97.56 101 TRP A O 1
ATOM 796 N N . ASN A 1 102 ? 5.017 -10.955 -8.490 1.00 96.50 102 ASN A N 1
ATOM 797 C CA . ASN A 1 102 ? 6.040 -11.232 -7.473 1.00 96.50 102 ASN A CA 1
ATOM 798 C C . ASN A 1 102 ? 7.264 -10.289 -7.491 1.00 96.50 102 ASN A C 1
ATOM 800 O O . ASN A 1 102 ? 8.142 -10.416 -6.643 1.00 96.50 102 ASN A O 1
ATOM 804 N N . LYS A 1 103 ? 7.351 -9.372 -8.461 1.00 94.81 103 LYS A N 1
ATOM 805 C CA . LYS A 1 103 ? 8.399 -8.340 -8.570 1.00 94.81 103 LYS A CA 1
ATOM 806 C C . LYS A 1 103 ? 7.866 -6.934 -8.318 1.00 94.81 103 LYS A C 1
ATOM 808 O O . LYS A 1 103 ? 8.649 -5.994 -8.256 1.00 94.81 103 LYS A O 1
ATOM 813 N N . THR A 1 104 ? 6.550 -6.783 -8.233 1.00 96.31 104 THR A N 1
ATOM 814 C CA . THR A 1 104 ? 5.889 -5.489 -8.099 1.00 96.31 104 THR A CA 1
ATOM 815 C C . THR A 1 104 ? 5.731 -5.188 -6.613 1.00 96.31 104 THR A C 1
ATOM 817 O O . THR A 1 104 ? 4.924 -5.859 -5.967 1.00 96.31 104 THR A O 1
ATOM 820 N N . PRO A 1 105 ? 6.488 -4.231 -6.045 1.00 96.31 105 PRO A N 1
ATOM 821 C CA . PRO A 1 105 ? 6.350 -3.855 -4.653 1.00 96.31 105 PRO A CA 1
ATOM 822 C C . PRO A 1 105 ? 4.975 -3.241 -4.410 1.00 96.31 105 PRO A C 1
ATOM 824 O O . PRO A 1 105 ? 4.527 -2.366 -5.158 1.00 96.31 105 PRO A O 1
ATOM 827 N N . VAL A 1 106 ? 4.336 -3.677 -3.329 1.00 97.06 106 VAL A N 1
ATOM 828 C CA . VAL A 1 106 ? 3.124 -3.066 -2.797 1.00 97.06 106 VAL A CA 1
ATOM 829 C C . VAL A 1 106 ? 3.415 -2.396 -1.464 1.00 97.06 106 VAL A C 1
ATOM 831 O O . VAL A 1 106 ? 3.966 -3.002 -0.545 1.00 97.06 106 VAL A O 1
ATOM 834 N N . VAL A 1 107 ? 3.044 -1.123 -1.360 1.00 96.12 107 VAL A N 1
ATOM 835 C CA . VAL A 1 107 ? 3.253 -0.331 -0.150 1.00 96.12 107 VAL A CA 1
ATOM 836 C C . VAL A 1 107 ? 2.044 0.527 0.191 1.00 96.12 107 VAL A C 1
ATOM 838 O O . VAL A 1 107 ? 1.292 0.945 -0.680 1.00 96.12 107 VAL A O 1
ATOM 841 N N . LEU A 1 108 ? 1.866 0.808 1.478 1.00 95.69 108 LEU A N 1
ATOM 842 C CA . LEU A 1 108 ? 0.871 1.712 2.024 1.00 95.69 108 LEU A CA 1
ATOM 843 C C . LEU A 1 108 ? 1.546 2.781 2.871 1.00 95.69 108 LEU A C 1
ATOM 845 O O . LEU A 1 108 ? 2.274 2.497 3.829 1.00 95.69 108 LEU A O 1
ATOM 849 N N . LYS A 1 109 ? 1.234 4.027 2.535 1.00 92.56 109 LYS A N 1
ATOM 850 C CA . LYS A 1 109 ? 1.614 5.219 3.274 1.00 92.56 109 LYS A CA 1
ATOM 851 C C . LYS A 1 109 ? 0.358 5.820 3.885 1.00 92.56 109 LYS A C 1
ATOM 853 O O . LYS A 1 109 ? -0.523 6.336 3.203 1.00 92.56 109 LYS A O 1
ATOM 858 N N . ALA A 1 110 ? 0.247 5.673 5.198 1.00 89.12 110 ALA A N 1
ATOM 859 C CA . ALA A 1 110 ? -0.850 6.247 5.951 1.00 89.12 110 ALA A CA 1
ATOM 860 C C . ALA A 1 110 ? -0.548 7.703 6.293 1.00 89.12 110 ALA A C 1
ATOM 862 O O . ALA A 1 110 ? 0.566 8.013 6.716 1.00 89.12 110 ALA A O 1
ATOM 863 N N . THR A 1 111 ? -1.541 8.574 6.133 1.00 87.44 111 THR A N 1
ATOM 864 C CA . THR A 1 111 ? -1.380 10.011 6.359 1.00 87.44 111 THR A CA 1
ATOM 865 C C . THR A 1 111 ? -1.969 10.464 7.703 1.00 87.44 111 THR A C 1
ATOM 867 O O . THR A 1 111 ? -2.306 9.637 8.562 1.00 87.44 111 THR A O 1
ATOM 870 N N . ALA A 1 112 ? -2.106 11.779 7.915 1.00 83.69 112 ALA A N 1
ATOM 871 C CA . ALA A 1 112 ? -2.563 12.423 9.149 1.00 83.69 112 ALA A CA 1
ATOM 872 C C . ALA A 1 112 ? -3.756 11.731 9.827 1.00 83.69 112 ALA A C 1
ATOM 874 O O . ALA A 1 112 ? -3.796 11.629 11.051 1.00 83.69 1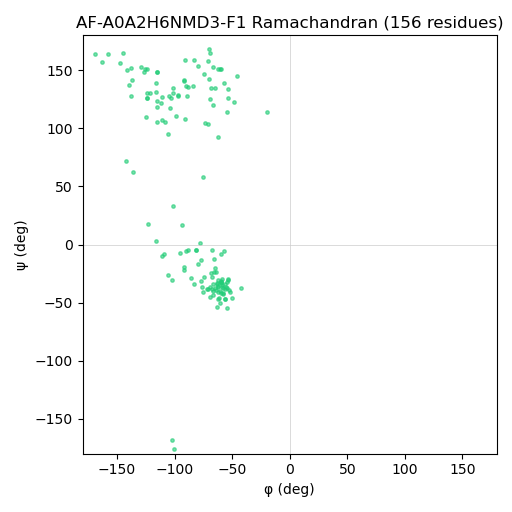12 ALA A O 1
ATOM 875 N N . GLY A 1 113 ? -4.706 11.210 9.044 1.00 81.94 113 GLY A N 1
ATOM 876 C CA . GLY A 1 113 ? -5.883 10.517 9.566 1.00 81.94 113 GLY A CA 1
ATOM 877 C C . GLY A 1 113 ? -5.563 9.337 10.486 1.00 81.94 113 GLY A C 1
ATOM 878 O O . GLY A 1 113 ? -6.260 9.147 11.478 1.00 81.94 113 GLY A O 1
ATOM 879 N N . LEU A 1 114 ? -4.515 8.562 10.189 1.00 87.94 114 LEU A N 1
ATOM 880 C CA . LEU A 1 114 ? -4.095 7.440 11.033 1.00 87.94 114 LEU A CA 1
ATOM 881 C C . LEU A 1 114 ? -3.157 7.877 12.162 1.00 87.94 114 LEU A C 1
ATOM 883 O O . LEU A 1 114 ? -3.209 7.265 13.225 1.00 87.94 114 LEU A O 1
ATOM 887 N N . ARG A 1 115 ? -2.363 8.947 11.981 1.00 86.25 115 ARG A N 1
ATOM 888 C CA . ARG A 1 115 ? -1.533 9.523 13.063 1.00 86.25 115 ARG A CA 1
ATOM 889 C C . ARG A 1 115 ? -2.363 9.979 14.260 1.00 86.25 115 ARG A C 1
ATOM 891 O O . ARG A 1 115 ? -1.905 9.893 15.390 1.00 86.25 115 ARG A O 1
ATOM 898 N N . LEU A 1 116 ? -3.570 10.483 14.004 1.00 87.50 116 LEU A N 1
ATOM 899 C CA . LEU A 1 116 ? -4.464 11.014 15.036 1.00 87.50 116 LEU A CA 1
ATOM 900 C C . LEU A 1 116 ? -5.253 9.926 15.785 1.00 87.50 116 LEU A C 1
ATOM 902 O O . LEU A 1 116 ? -5.998 10.239 16.713 1.00 87.50 116 LEU A O 1
ATOM 906 N N . LEU A 1 117 ? -5.134 8.656 15.386 1.00 90.25 117 LEU A N 1
ATOM 907 C CA . LEU A 1 117 ? -5.781 7.554 16.091 1.00 90.25 117 LEU A CA 1
ATOM 908 C C . LEU A 1 117 ? -4.987 7.157 17.343 1.00 90.25 117 LEU A C 1
ATOM 910 O O . LEU A 1 117 ? -3.763 7.265 17.355 1.00 90.25 117 LEU A O 1
ATOM 914 N N . PRO A 1 118 ? -5.654 6.591 18.368 1.00 94.44 118 PRO A N 1
ATOM 915 C CA . PRO A 1 118 ? -4.956 5.887 19.436 1.00 94.44 118 PRO A CA 1
ATOM 916 C C . PRO A 1 118 ? -4.035 4.811 18.853 1.00 94.44 118 PRO A C 1
ATOM 918 O O . PRO A 1 118 ? -4.471 4.029 18.002 1.00 94.44 118 PRO A O 1
ATOM 921 N N . GLU A 1 119 ? -2.798 4.741 19.341 1.00 91.69 119 GLU A N 1
ATOM 922 C CA . GLU A 1 119 ? -1.734 3.896 18.783 1.00 91.69 119 GLU A CA 1
ATOM 923 C C . GLU A 1 119 ? -2.173 2.441 18.577 1.00 91.69 119 GLU A C 1
ATOM 925 O O . GLU A 1 119 ? -2.016 1.892 17.488 1.00 91.69 119 GLU A O 1
ATOM 930 N N . LEU A 1 120 ? -2.833 1.842 19.574 1.00 94.19 120 LEU A N 1
ATOM 931 C CA . LEU A 1 120 ? -3.333 0.467 19.484 1.00 94.19 120 LEU A CA 1
ATOM 932 C C . LEU A 1 120 ? -4.325 0.263 18.327 1.00 94.19 120 LEU A C 1
ATOM 934 O O . LEU A 1 120 ? -4.312 -0.783 17.681 1.00 94.19 120 LEU A O 1
ATOM 938 N N . LYS A 1 121 ? -5.173 1.256 18.032 1.00 95.06 121 LYS A N 1
ATOM 939 C CA . LYS A 1 121 ? -6.139 1.178 16.922 1.00 95.06 121 LYS A CA 1
ATOM 940 C C . LYS A 1 121 ? -5.456 1.355 15.573 1.00 95.06 121 LYS A C 1
ATOM 942 O O . LYS A 1 121 ? -5.789 0.638 14.630 1.00 95.06 121 LYS A O 1
ATOM 947 N N . ALA A 1 122 ? -4.498 2.279 15.487 1.00 93.31 122 ALA A N 1
ATOM 948 C CA . ALA A 1 122 ? -3.685 2.453 14.290 1.00 93.31 122 ALA A CA 1
ATOM 949 C C . ALA A 1 122 ? -2.910 1.165 13.980 1.00 93.31 122 ALA A C 1
ATOM 951 O O . ALA A 1 122 ? -3.023 0.637 12.877 1.00 93.31 122 ALA A O 1
ATOM 952 N N . GLN A 1 123 ? -2.212 0.596 14.966 1.00 93.38 123 GLN A N 1
ATOM 953 C CA . GLN A 1 123 ? -1.466 -0.650 14.789 1.00 93.38 123 GLN A CA 1
ATOM 954 C C . GLN A 1 123 ? -2.376 -1.825 14.431 1.00 93.38 123 GLN A C 1
ATOM 956 O O . GLN A 1 123 ? -2.041 -2.594 13.536 1.00 93.38 123 GLN A O 1
ATOM 961 N N . ALA A 1 124 ? -3.557 -1.943 15.046 1.00 95.94 124 ALA A N 1
ATOM 962 C CA . ALA A 1 124 ? -4.516 -2.983 14.676 1.00 95.94 124 ALA A CA 1
ATOM 963 C C . ALA A 1 124 ? -4.959 -2.875 13.205 1.00 95.94 124 ALA A C 1
ATOM 965 O O . ALA A 1 124 ? -5.039 -3.892 12.517 1.00 95.94 124 ALA A O 1
ATOM 966 N N . LEU A 1 125 ? -5.209 -1.659 12.705 1.00 95.31 125 LEU A N 1
ATOM 967 C CA . LEU A 1 125 ? -5.501 -1.417 11.289 1.00 95.31 125 LEU A CA 1
ATOM 968 C C . LEU A 1 125 ? -4.319 -1.794 10.394 1.00 95.31 125 LEU A C 1
ATOM 970 O O . LEU A 1 125 ? -4.487 -2.594 9.477 1.00 95.31 125 LEU A O 1
ATOM 974 N N . LEU A 1 126 ? -3.129 -1.256 10.667 1.00 94.56 126 LEU A N 1
ATOM 975 C CA . LEU A 1 126 ? -1.940 -1.494 9.845 1.00 94.56 126 LEU A CA 1
ATOM 976 C C . LEU A 1 126 ? -1.542 -2.973 9.827 1.00 94.56 126 LEU A C 1
ATOM 978 O O . LEU A 1 126 ? -1.148 -3.482 8.784 1.00 94.56 126 LEU A O 1
ATOM 982 N N . SER A 1 127 ? -1.708 -3.694 10.935 1.00 96.12 127 SER A N 1
ATOM 983 C CA . SER A 1 127 ? -1.480 -5.141 10.983 1.00 96.12 127 SER A CA 1
ATOM 984 C C . SER A 1 127 ? -2.455 -5.915 10.099 1.00 96.12 127 SER A C 1
ATOM 986 O O . SER A 1 127 ? -2.037 -6.844 9.416 1.00 96.12 127 SER A O 1
ATOM 988 N N . GLN A 1 128 ? -3.731 -5.517 10.036 1.00 97.56 128 GLN A N 1
ATOM 989 C CA . GLN A 1 128 ? -4.672 -6.123 9.087 1.00 97.56 128 GLN A CA 1
ATOM 990 C C . GLN A 1 128 ? -4.286 -5.827 7.631 1.00 97.56 128 GLN A C 1
ATOM 992 O O . GLN A 1 128 ? -4.405 -6.709 6.789 1.00 97.56 128 GLN A O 1
ATOM 997 N N . VAL A 1 129 ? -3.776 -4.627 7.334 1.00 97.06 129 VAL A N 1
ATOM 998 C CA . VAL A 1 129 ? -3.242 -4.302 5.999 1.00 97.06 129 VAL A CA 1
ATOM 999 C C . VAL A 1 129 ? -2.044 -5.184 5.653 1.00 97.06 129 VAL A C 1
ATOM 1001 O O . VAL A 1 129 ? -2.017 -5.746 4.564 1.00 97.06 129 VAL A O 1
ATOM 1004 N N . ARG A 1 130 ? -1.083 -5.351 6.572 1.00 97.00 130 ARG A N 1
ATOM 1005 C CA . ARG A 1 130 ? 0.083 -6.225 6.354 1.00 97.00 130 ARG A CA 1
ATOM 1006 C C . ARG A 1 130 ? -0.356 -7.642 6.004 1.00 97.00 130 ARG A C 1
ATOM 1008 O O . ARG A 1 130 ? 0.076 -8.168 4.994 1.00 97.00 130 ARG A O 1
ATOM 1015 N N . MET A 1 131 ? -1.303 -8.211 6.754 1.00 97.62 131 MET A N 1
ATOM 1016 C CA . MET A 1 131 ? -1.855 -9.537 6.444 1.00 97.62 131 MET A CA 1
ATOM 1017 C C . MET A 1 131 ? -2.480 -9.613 5.044 1.00 97.62 131 MET A C 1
ATOM 1019 O O . MET A 1 131 ? -2.363 -10.634 4.380 1.00 97.62 131 MET A O 1
ATOM 1023 N N . VAL A 1 132 ? -3.152 -8.551 4.593 1.00 98.19 132 VAL A N 1
ATOM 1024 C CA . VAL A 1 132 ? -3.714 -8.480 3.235 1.00 98.19 132 VAL A CA 1
ATOM 1025 C C . VAL A 1 132 ? -2.615 -8.434 2.170 1.00 98.19 132 VAL A C 1
ATOM 1027 O O . VAL A 1 132 ? -2.782 -9.033 1.113 1.00 98.19 132 VAL A O 1
ATOM 1030 N N . PHE A 1 133 ? -1.511 -7.731 2.431 1.00 97.81 133 PHE A N 1
ATOM 1031 C CA . PHE A 1 133 ? -0.371 -7.666 1.514 1.00 97.81 133 PHE A CA 1
ATOM 1032 C C . PHE A 1 133 ? 0.362 -9.006 1.428 1.00 97.81 133 PHE A C 1
ATOM 1034 O O . PHE A 1 133 ? 0.611 -9.464 0.318 1.00 97.81 133 PHE A O 1
ATOM 1041 N N . GLU A 1 134 ? 0.624 -9.661 2.561 1.00 97.06 134 GLU A N 1
ATOM 1042 C CA . GLU A 1 134 ? 1.270 -10.986 2.615 1.00 97.06 134 GLU A CA 1
ATOM 1043 C C . GLU A 1 134 ? 0.447 -12.084 1.922 1.00 97.06 134 GLU A C 1
ATOM 1045 O O . GLU A 1 134 ? 0.993 -13.031 1.368 1.00 97.06 134 GLU A O 1
ATOM 1050 N N . ASP A 1 135 ? -0.881 -11.956 1.927 1.00 97.38 135 ASP A N 1
ATOM 1051 C CA . ASP A 1 135 ? -1.808 -12.860 1.230 1.00 97.38 135 ASP A CA 1
ATOM 1052 C C . ASP A 1 135 ? -1.952 -12.524 -0.272 1.00 97.38 135 ASP A C 1
ATOM 1054 O O . ASP A 1 135 ? -2.647 -13.206 -1.027 1.00 97.38 135 ASP A O 1
ATOM 1058 N N . SER A 1 136 ? 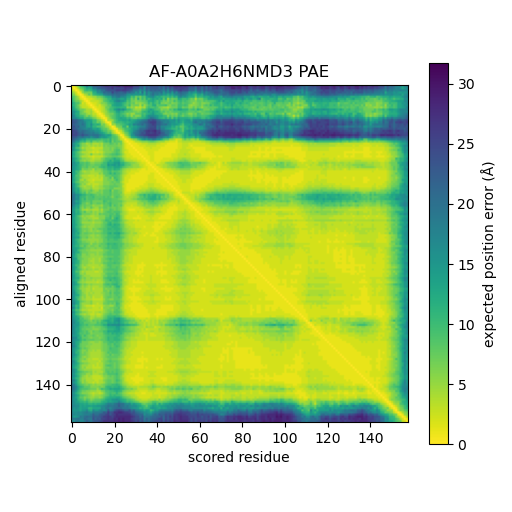-1.324 -11.438 -0.730 1.00 97.50 136 SER A N 1
ATOM 1059 C CA . SER A 1 136 ? -1.346 -11.008 -2.126 1.00 97.50 136 SER A CA 1
ATOM 1060 C C . SER A 1 136 ? -0.176 -11.613 -2.918 1.00 97.50 136 SER A C 1
ATOM 1062 O O . SER A 1 136 ? 0.845 -11.972 -2.341 1.00 97.50 136 SER A O 1
ATOM 1064 N N . PRO A 1 137 ? -0.264 -11.699 -4.258 1.00 97.75 137 PRO A N 1
ATOM 1065 C CA . PRO A 1 137 ? 0.837 -12.209 -5.078 1.00 97.75 137 PRO A CA 1
ATOM 1066 C C . PRO A 1 137 ? 1.963 -11.180 -5.294 1.00 97.75 137 PRO A C 1
ATOM 1068 O O . PRO A 1 137 ? 2.896 -11.448 -6.054 1.00 97.75 137 PRO A O 1
ATOM 1071 N N . PHE A 1 138 ? 1.835 -9.984 -4.713 1.00 98.12 138 PHE A N 1
ATOM 1072 C CA . PHE A 1 138 ? 2.765 -8.881 -4.905 1.00 98.12 138 PHE A CA 1
ATOM 1073 C C . PHE A 1 138 ? 3.978 -8.990 -3.982 1.00 98.12 138 PHE A C 1
ATOM 1075 O O . PHE A 1 138 ? 3.936 -9.650 -2.948 1.00 98.12 138 PHE A O 1
ATOM 1082 N N . LEU A 1 139 ? 5.074 -8.329 -4.353 1.00 96.12 139 LEU A N 1
ATOM 1083 C CA . LEU A 1 139 ? 6.248 -8.238 -3.491 1.00 96.12 139 LEU A CA 1
ATOM 1084 C C . LEU A 1 139 ? 5.917 -7.350 -2.284 1.00 96.12 139 LEU A C 1
ATOM 1086 O O . LEU A 1 139 ? 5.523 -6.198 -2.465 1.00 96.12 139 LEU A O 1
ATOM 1090 N N . VAL A 1 140 ? 6.122 -7.859 -1.068 1.00 96.19 140 VAL A N 1
ATOM 1091 C CA . VAL A 1 140 ? 5.899 -7.119 0.183 1.00 96.19 140 VAL A CA 1
ATOM 1092 C C . VAL A 1 140 ? 7.247 -6.774 0.826 1.00 96.19 140 VAL A C 1
ATOM 1094 O O . VAL A 1 140 ? 7.912 -7.657 1.360 1.00 96.19 140 VAL A O 1
ATOM 1097 N N . PRO A 1 141 ? 7.695 -5.508 0.769 1.00 91.56 141 PRO A N 1
ATOM 1098 C CA . PRO A 1 141 ? 8.912 -5.080 1.460 1.00 91.56 141 PRO A CA 1
ATOM 1099 C C . PRO A 1 141 ? 8.739 -5.023 2.990 1.00 91.56 141 PRO A C 1
ATOM 1101 O O . PRO A 1 141 ? 7.631 -4.793 3.477 1.00 91.56 141 PRO A O 1
ATOM 1104 N N . ASP A 1 142 ? 9.838 -5.084 3.751 1.00 85.69 142 ASP A N 1
ATOM 1105 C CA . ASP A 1 142 ? 9.820 -5.017 5.230 1.00 85.69 142 ASP A CA 1
ATOM 1106 C C . ASP A 1 142 ? 9.111 -3.757 5.775 1.00 85.69 142 ASP A C 1
ATOM 1108 O O . ASP A 1 142 ? 8.377 -3.807 6.762 1.00 85.69 142 ASP A O 1
ATOM 1112 N N . ASN A 1 143 ? 9.262 -2.619 5.086 1.00 85.56 143 ASN A N 1
ATOM 1113 C CA . ASN A 1 143 ? 8.603 -1.345 5.407 1.00 85.56 143 ASN A CA 1
ATOM 1114 C C . ASN A 1 143 ? 7.396 -1.054 4.496 1.00 85.56 143 ASN A C 1
ATOM 1116 O O . ASN A 1 143 ? 7.109 0.105 4.171 1.00 85.56 143 ASN A O 1
ATOM 1120 N N . SER A 1 144 ? 6.688 -2.108 4.077 1.00 91.12 144 SER A N 1
ATOM 1121 C CA . SER A 1 144 ? 5.537 -2.014 3.175 1.00 91.12 144 SER A CA 1
ATOM 1122 C C . SER A 1 144 ? 4.405 -1.167 3.734 1.00 91.12 144 SER A C 1
ATOM 1124 O O . SER A 1 144 ? 3.735 -0.478 2.979 1.00 91.12 144 SER A O 1
ATOM 1126 N N . VAL A 1 145 ? 4.195 -1.164 5.050 1.00 93.44 145 VAL A N 1
ATOM 1127 C CA . VAL A 1 145 ? 3.098 -0.434 5.693 1.00 93.44 145 VAL A CA 1
ATOM 1128 C C . VAL A 1 145 ? 3.655 0.500 6.758 1.00 93.44 145 VAL A C 1
ATOM 1130 O O . VAL A 1 145 ? 4.102 0.054 7.819 1.00 93.44 145 VAL A O 1
ATOM 1133 N N . SER A 1 146 ? 3.585 1.805 6.494 1.00 90.19 146 SER A N 1
ATOM 1134 C CA . SER A 1 146 ? 4.138 2.841 7.373 1.00 90.19 146 SER A CA 1
ATOM 1135 C C . SER A 1 146 ? 3.242 4.075 7.452 1.00 90.19 146 SER A C 1
ATOM 1137 O O . SER A 1 146 ? 2.581 4.435 6.477 1.00 90.19 146 SER A O 1
ATOM 1139 N N . ILE A 1 147 ? 3.279 4.769 8.587 1.00 88.25 147 ILE A N 1
ATOM 1140 C CA . ILE A 1 147 ? 2.654 6.084 8.743 1.00 88.25 147 ILE A CA 1
ATOM 1141 C C . ILE A 1 147 ? 3.679 7.150 8.352 1.00 88.25 147 ILE A C 1
ATOM 1143 O O . ILE A 1 147 ? 4.803 7.126 8.848 1.00 88.25 147 ILE A O 1
ATOM 1147 N N . MET A 1 148 ? 3.313 8.057 7.447 1.00 82.06 148 MET A N 1
ATOM 1148 C CA . MET A 1 148 ? 4.173 9.179 7.077 1.00 82.06 148 MET A CA 1
ATOM 1149 C C . MET A 1 148 ? 4.265 10.164 8.238 1.00 82.06 148 MET A C 1
ATOM 1151 O O . MET A 1 148 ? 3.273 10.415 8.923 1.00 82.06 148 MET A O 1
ATOM 1155 N N . ASP A 1 149 ? 5.439 10.752 8.442 1.00 75.69 149 ASP A N 1
ATOM 1156 C CA . ASP A 1 149 ? 5.575 11.921 9.308 1.00 75.69 149 ASP A CA 1
ATOM 1157 C C . ASP A 1 149 ? 5.016 13.170 8.594 1.00 75.69 149 ASP A C 1
ATOM 1159 O O . ASP A 1 149 ? 5.074 13.288 7.368 1.00 75.69 149 ASP A O 1
ATOM 1163 N N . GLY A 1 150 ? 4.431 14.096 9.356 1.00 64.19 150 GLY A N 1
ATOM 1164 C CA . GLY A 1 150 ? 3.732 15.276 8.837 1.00 64.19 150 GLY A CA 1
ATOM 1165 C C . GLY A 1 150 ? 4.650 16.233 8.077 1.00 64.19 150 GLY A C 1
ATOM 1166 O O . GLY A 1 150 ? 4.190 16.950 7.189 1.00 64.19 150 GLY A O 1
ATOM 1167 N N . SER A 1 151 ? 5.952 16.183 8.362 1.00 60.81 151 SER A N 1
ATOM 1168 C CA . SER A 1 151 ? 7.002 16.882 7.614 1.00 60.81 151 SER A CA 1
ATOM 1169 C C . SER A 1 151 ? 7.062 16.467 6.132 1.00 60.81 151 SER A C 1
ATOM 1171 O O . SER A 1 151 ? 7.336 17.306 5.276 1.00 60.81 151 SER A O 1
ATOM 1173 N N . TYR A 1 152 ? 6.719 15.214 5.807 1.00 56.94 152 TYR A N 1
ATOM 1174 C CA . TYR A 1 152 ? 6.704 14.679 4.438 1.00 56.94 152 TYR A CA 1
ATOM 1175 C C . TYR A 1 152 ? 5.347 14.819 3.739 1.00 56.94 152 TYR A C 1
ATOM 1177 O O . TYR A 1 152 ? 5.284 14.772 2.513 1.00 56.94 152 TYR A O 1
ATOM 1185 N N . GLU A 1 153 ? 4.261 15.019 4.488 1.00 53.66 153 GLU A N 1
ATOM 1186 C CA . GLU A 1 153 ? 2.942 15.324 3.911 1.00 53.66 153 GLU A CA 1
ATOM 1187 C C . GLU A 1 153 ? 2.847 16.756 3.379 1.00 53.66 153 GLU A C 1
ATOM 1189 O O . GLU A 1 153 ? 2.084 17.022 2.453 1.00 53.66 153 GLU A O 1
ATOM 1194 N N . GLY A 1 154 ? 3.626 17.675 3.960 1.00 45.59 154 GLY A N 1
ATOM 1195 C CA . GLY A 1 154 ? 3.701 19.081 3.559 1.00 45.59 154 GLY A CA 1
ATOM 1196 C C . GLY A 1 154 ? 4.730 19.380 2.469 1.00 45.59 154 GLY A C 1
ATOM 1197 O O . GLY A 1 154 ? 4.779 20.512 1.990 1.00 45.59 154 GLY A O 1
ATOM 1198 N N . ALA A 1 155 ? 5.525 18.393 2.042 1.00 45.53 155 ALA A N 1
ATOM 1199 C CA . ALA A 1 155 ? 6.460 18.528 0.929 1.00 45.53 155 ALA A CA 1
ATOM 1200 C C . ALA A 1 155 ? 5.719 18.509 -0.426 1.00 45.53 155 ALA A C 1
ATOM 1202 O O . ALA A 1 155 ? 6.006 17.709 -1.311 1.00 45.53 155 ALA A O 1
ATOM 1203 N N . SER A 1 156 ? 4.777 19.440 -0.609 1.00 45.28 156 SER A N 1
ATOM 1204 C CA . SER A 1 156 ? 4.634 20.100 -1.904 1.00 45.28 156 SER A CA 1
ATOM 1205 C C . SER A 1 156 ? 5.946 20.842 -2.131 1.00 45.28 156 SER A C 1
ATOM 1207 O O . SER A 1 156 ? 6.135 21.944 -1.616 1.00 45.28 156 SER A O 1
ATOM 1209 N N . TYR A 1 157 ? 6.899 20.198 -2.808 1.00 30.33 157 TYR A N 1
ATOM 1210 C CA . TYR A 1 157 ? 8.109 20.874 -3.260 1.00 30.33 157 TYR A CA 1
ATOM 1211 C C . TYR A 1 157 ? 7.661 22.092 -4.077 1.00 30.33 157 TYR A C 1
ATOM 1213 O O . TYR A 1 157 ? 6.967 21.938 -5.086 1.00 30.33 157 TYR A O 1
ATOM 1221 N N . LYS A 1 158 ? 7.963 23.287 -3.561 1.00 31.47 158 LYS A N 1
ATOM 1222 C CA . LYS A 1 158 ? 7.925 24.523 -4.343 1.00 31.47 158 LYS A CA 1
ATOM 1223 C C . LYS A 1 158 ? 8.833 24.394 -5.559 1.00 31.47 158 LYS A C 1
ATOM 1225 O O . LYS A 1 158 ? 9.891 23.741 -5.421 1.00 31.47 158 LYS A O 1
#

pLDDT: mean 84.85, std 17.01, range [30.33, 98.19]

Solvent-accessible surface area (backbone atoms only — not comparable to full-atom values): 8839 Å² total; per-residue (Å²): 132,89,52,68,66,64,71,66,69,80,38,58,90,69,48,70,96,69,85,44,58,100,85,46,74,65,44,74,51,48,40,36,41,29,46,31,25,47,74,28,31,32,45,38,41,37,34,32,39,27,64,39,70,91,45,73,70,39,84,75,47,72,50,74,51,76,45,74,72,5,48,40,74,22,48,91,40,27,68,64,33,28,53,56,52,52,59,54,47,56,52,48,60,75,72,44,60,78,94,44,30,69,74,20,39,42,35,36,43,27,32,70,38,40,71,75,40,62,66,72,35,37,50,50,33,52,52,36,42,49,55,54,44,73,74,39,70,40,24,68,52,98,76,22,73,41,72,58,56,71,79,67,74,65,44,53,75,125

InterPro domains:
  IPR000407 Nucleoside phosphatase GDA1/CD39 [PF01150] (30-155)
  IPR000407 Nucleoside phosphatase GDA1/CD39 [PTHR11782] (20-155)

Secondary structure (DSSP, 8-state):
------HHHHHTTTS-S--S-TT---EEEEEEEEEE-SS-EEEEEEEEEESSTTSPPEEEEEEEEEESS-GGGGTT-HHHHHHHHHHHHHHHHHHS-GGGGGGSBEEEEE-HHHHTS-HHHHHHHHHHHHHHHHTSSSB--TTSEEEPPHHHHS----